Protein AF-A0A0K9H563-F1 (afdb_monomer)

Solvent-accessible surface area (backbone atoms only — not comparable to full-atom values): 5569 Å² total; per-residue (Å²): 132,88,68,97,68,53,74,64,37,60,30,29,28,70,48,69,48,73,47,31,48,67,95,48,77,87,42,84,93,65,40,44,83,46,46,63,68,44,71,33,22,36,60,50,74,46,70,49,89,85,52,56,81,94,41,62,86,65,21,34,30,31,33,32,32,43,92,86,71,49,44,34,65,46,52,48,87,35,53,42,48,54,73,58,52,54,50,50,53,54,59,76,67,61,126

Radius of gyration: 14.14 Å; Cα contacts (8 Å, |Δi|>4): 159; chains: 1; bounding box: 31×33×38 Å

pLDDT: mean 90.5, std 11.42, range [43.97, 98.31]

Foldseek 3Di:
DDDPADFFAKKFFQDKDKDAFPPDDDDPVRIDIDDGGAIWGFHDKDFQPPDDPVPRQQRIKTWIAHPVRTIDIHGPVRIDGPVVVVVVVVVVPDD

Nearest PDB structures (foldseek):
  1dj7-assembly1_B  TM=6.125E-01  e=2.377E-01  Synechocystis sp. PCC 6803
  3htn-assembly1_C  TM=4.212E-01  e=1.401E+00  Bacteroides thetaiotaomicron VPI-5482

Mean predicted aligned error: 4.76 Å

Sequence (95 aa):
MINECLDNDPIYILEDFTCCEEGIEFEWEKSRDFHVGDRVFFIDAFKDPDSTFSQDHLSWMIKFKTEDNKIYNACQLYFVHEDLWEGLKAFFTKK

Structure (mmCIF, N/CA/C/O backbone):
data_AF-A0A0K9H563-F1
#
_entry.id   AF-A0A0K9H563-F1
#
loop_
_atom_site.group_PDB
_atom_site.id
_atom_site.type_symbol
_atom_site.label_atom_id
_atom_site.label_alt_id
_atom_site.label_comp_id
_atom_site.label_asym_id
_atom_site.label_entity_id
_atom_site.label_seq_id
_atom_site.pdbx_PDB_ins_code
_atom_site.Cartn_x
_atom_site.Cartn_y
_atom_site.Cartn_z
_atom_site.occupancy
_atom_site.B_iso_or_equiv
_atom_site.auth_seq_id
_atom_site.auth_comp_id
_atom_site.auth_asym_id
_atom_site.auth_atom_id
_atom_site.pdbx_PDB_model_num
ATOM 1 N N . MET A 1 1 ? 11.769 20.294 5.961 1.00 43.97 1 MET A N 1
ATOM 2 C CA . MET A 1 1 ? 10.519 19.637 5.540 1.00 43.97 1 MET A CA 1
ATOM 3 C C . MET A 1 1 ? 10.214 18.625 6.626 1.00 43.97 1 MET A C 1
ATOM 5 O O . MET A 1 1 ? 11.126 17.889 6.978 1.00 43.97 1 MET A O 1
ATOM 9 N N . ILE A 1 2 ? 9.051 18.705 7.271 1.00 49.25 2 ILE A N 1
ATOM 10 C CA . ILE A 1 2 ? 8.616 17.656 8.200 1.00 49.25 2 ILE A CA 1
ATOM 11 C C . ILE A 1 2 ? 7.965 16.618 7.297 1.00 49.25 2 ILE A C 1
ATOM 13 O O . ILE A 1 2 ? 6.978 16.946 6.645 1.00 49.25 2 ILE A O 1
ATOM 17 N N . ASN A 1 3 ? 8.568 15.440 7.181 1.00 63.31 3 ASN A N 1
ATOM 18 C CA . ASN A 1 3 ? 7.921 14.335 6.493 1.00 63.31 3 ASN A CA 1
ATOM 19 C C . ASN A 1 3 ? 6.998 13.657 7.501 1.00 63.31 3 ASN A C 1
ATOM 21 O O . ASN A 1 3 ? 7.427 13.361 8.614 1.00 63.31 3 ASN A O 1
ATOM 25 N N . GLU A 1 4 ? 5.743 13.443 7.118 1.00 74.06 4 GLU A N 1
ATOM 26 C CA . GLU A 1 4 ? 4.775 12.716 7.946 1.00 74.06 4 GLU A CA 1
ATOM 27 C C . GLU A 1 4 ? 5.150 11.226 8.060 1.00 74.06 4 GLU A C 1
ATOM 29 O O . GLU A 1 4 ? 4.814 10.595 9.055 1.00 74.06 4 GLU A O 1
ATOM 34 N N . CYS A 1 5 ? 5.923 10.699 7.097 1.00 81.12 5 CYS A N 1
ATOM 35 C CA . CYS A 1 5 ? 6.427 9.325 7.046 1.00 81.12 5 CYS A CA 1
ATOM 36 C C . CYS A 1 5 ? 7.939 9.288 6.753 1.00 81.12 5 CYS A C 1
ATOM 38 O O . CYS A 1 5 ? 8.443 10.058 5.927 1.00 81.12 5 CYS A O 1
ATOM 40 N N . LEU A 1 6 ? 8.661 8.375 7.398 1.00 88.38 6 LEU A N 1
ATOM 41 C CA . LEU A 1 6 ? 10.048 8.014 7.103 1.00 88.38 6 LEU A CA 1
ATOM 42 C C . LEU A 1 6 ? 10.117 6.661 6.378 1.00 88.38 6 LEU A C 1
ATOM 44 O O . LEU A 1 6 ? 9.186 5.860 6.427 1.00 88.38 6 LEU A O 1
ATOM 48 N N . ASP A 1 7 ? 11.235 6.407 5.694 1.00 91.81 7 ASP A N 1
ATOM 49 C CA . ASP A 1 7 ? 11.487 5.122 5.031 1.00 91.81 7 ASP A CA 1
ATOM 50 C C . ASP A 1 7 ? 11.375 3.953 6.024 1.00 91.81 7 ASP A C 1
ATOM 52 O O . ASP A 1 7 ? 11.975 3.965 7.101 1.00 91.81 7 ASP A O 1
ATOM 56 N N . ASN A 1 8 ? 10.639 2.921 5.617 1.00 94.25 8 ASN A N 1
ATOM 57 C CA . ASN A 1 8 ? 10.224 1.754 6.393 1.00 94.25 8 ASN A CA 1
ATOM 58 C C . ASN A 1 8 ? 9.248 2.010 7.555 1.00 94.25 8 ASN A C 1
ATOM 60 O O . ASN A 1 8 ? 9.011 1.084 8.337 1.00 94.25 8 ASN A O 1
ATOM 64 N N . ASP A 1 9 ? 8.636 3.190 7.660 1.00 95.56 9 ASP A N 1
ATOM 65 C CA . ASP A 1 9 ? 7.535 3.378 8.607 1.00 95.56 9 ASP A CA 1
ATOM 66 C C . ASP A 1 9 ? 6.331 2.501 8.215 1.00 95.56 9 ASP A C 1
ATOM 68 O O . ASP A 1 9 ? 6.010 2.375 7.025 1.00 95.56 9 ASP A O 1
ATOM 72 N N . PRO A 1 10 ? 5.646 1.880 9.192 1.00 96.62 10 PRO A N 1
ATOM 73 C CA . PRO A 1 10 ? 4.453 1.097 8.921 1.00 96.62 10 PRO A CA 1
ATOM 74 C C . PRO A 1 10 ? 3.279 2.000 8.530 1.00 96.62 10 PRO A C 1
ATOM 76 O O . PRO A 1 10 ? 2.932 2.954 9.230 1.00 96.62 10 PRO A O 1
ATOM 79 N N . ILE A 1 11 ? 2.620 1.630 7.439 1.00 97.31 11 ILE A N 1
ATOM 80 C CA . ILE A 1 11 ? 1.356 2.205 6.984 1.00 97.31 11 ILE A CA 1
ATOM 81 C C . ILE A 1 11 ? 0.344 1.078 6.766 1.00 97.31 11 ILE A C 1
ATOM 83 O O . ILE A 1 11 ? 0.709 -0.078 6.540 1.00 97.31 11 ILE A O 1
ATOM 87 N N . TYR A 1 12 ? -0.935 1.413 6.857 1.00 98.00 12 TYR A N 1
ATOM 88 C CA . TYR A 1 12 ? -2.035 0.458 6.793 1.00 98.00 12 TYR A CA 1
ATOM 89 C C . TYR A 1 12 ? -2.974 0.793 5.646 1.00 98.00 12 TYR A C 1
ATOM 91 O O . TYR A 1 12 ? -3.280 1.964 5.414 1.00 98.00 12 TYR A O 1
ATOM 99 N N . ILE A 1 13 ? -3.436 -0.246 4.958 1.00 98.25 13 ILE A N 1
ATOM 100 C CA . ILE A 1 13 ? -4.370 -0.134 3.840 1.00 98.25 13 ILE A CA 1
ATOM 101 C C . ILE A 1 13 ? -5.789 0.130 4.360 1.00 98.25 13 ILE A C 1
ATOM 103 O O . ILE A 1 13 ? -6.252 -0.532 5.289 1.00 98.25 13 ILE A O 1
ATOM 107 N N . LEU A 1 14 ? -6.483 1.103 3.768 1.00 96.56 14 LEU A N 1
ATOM 108 C CA . LEU A 1 14 ? -7.852 1.503 4.129 1.00 96.56 14 LEU A CA 1
ATOM 109 C C . LEU A 1 14 ? -8.908 1.226 3.065 1.00 96.56 14 LEU A C 1
ATOM 111 O O . LEU A 1 14 ? -10.098 1.358 3.350 1.00 96.56 14 LEU A O 1
ATOM 115 N N . GLU A 1 15 ? -8.491 0.837 1.869 1.00 95.69 15 GLU A N 1
ATOM 116 C CA . GLU A 1 15 ? -9.376 0.489 0.765 1.00 95.69 15 GLU A CA 1
ATOM 117 C C . GLU A 1 15 ? -8.840 -0.767 0.080 1.00 95.69 15 GLU A C 1
ATOM 119 O O . GLU A 1 15 ? -7.629 -0.909 -0.073 1.00 95.69 15 GLU A O 1
ATOM 124 N N . ASP A 1 16 ? -9.726 -1.684 -0.307 1.00 98.00 16 ASP A N 1
ATOM 125 C CA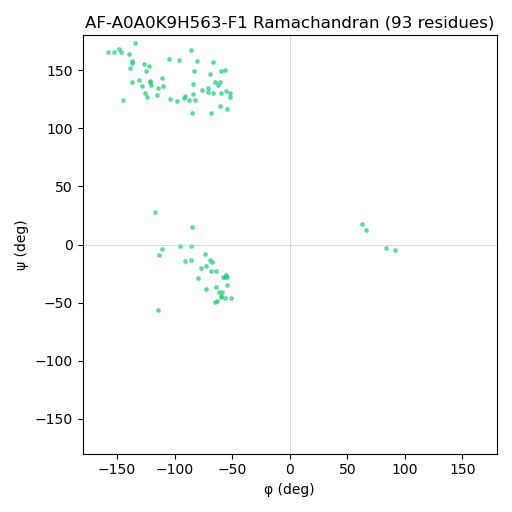 . ASP A 1 16 ? -9.337 -2.880 -1.054 1.00 98.00 16 ASP A CA 1
ATOM 126 C C . ASP A 1 16 ? -8.935 -2.491 -2.484 1.00 98.00 16 ASP A C 1
ATOM 128 O O . ASP A 1 16 ? -9.650 -1.748 -3.160 1.00 98.00 16 ASP A O 1
ATOM 132 N N . PHE A 1 17 ? -7.823 -3.029 -2.980 1.00 97.06 17 PHE A N 1
ATOM 133 C CA . PHE A 1 17 ? -7.397 -2.812 -4.363 1.00 97.06 17 PHE A CA 1
ATOM 134 C C . PHE A 1 17 ? -6.547 -3.965 -4.896 1.00 97.06 17 PHE A C 1
ATOM 136 O O . PHE A 1 17 ? -6.020 -4.787 -4.149 1.00 97.06 17 PHE A O 1
ATOM 143 N N . THR A 1 18 ? -6.376 -3.985 -6.216 1.00 97.56 18 THR A N 1
ATOM 144 C CA . THR A 1 18 ? -5.554 -4.968 -6.923 1.00 97.56 18 THR A CA 1
ATOM 145 C C . THR A 1 18 ? -4.504 -4.235 -7.749 1.00 97.56 18 THR A C 1
ATOM 147 O O . THR A 1 18 ? -4.842 -3.362 -8.551 1.00 97.56 18 THR A O 1
ATOM 150 N N . CYS A 1 19 ? -3.227 -4.578 -7.581 1.00 96.38 19 CYS A N 1
ATOM 151 C CA . CYS A 1 19 ? -2.157 -4.020 -8.410 1.00 96.38 19 CYS A CA 1
ATOM 152 C C . CYS A 1 19 ? -1.015 -5.015 -8.652 1.00 96.38 19 CYS A C 1
ATOM 154 O O . CYS A 1 19 ? -0.921 -6.067 -8.018 1.00 96.38 19 CYS A O 1
ATOM 156 N N . CYS A 1 20 ? -0.162 -4.695 -9.622 1.00 97.19 20 CYS A N 1
ATOM 157 C CA . CYS A 1 20 ? 1.041 -5.461 -9.933 1.00 97.19 20 CYS A CA 1
ATOM 158 C C . CYS A 1 20 ? 2.268 -4.850 -9.250 1.00 97.19 20 CYS A C 1
ATOM 160 O O . CYS A 1 20 ? 2.264 -3.679 -8.866 1.00 97.19 20 CYS A O 1
ATOM 162 N N . GLU A 1 21 ? 3.312 -5.665 -9.093 1.00 97.31 21 GLU A N 1
ATOM 163 C CA . GLU A 1 21 ? 4.614 -5.218 -8.584 1.00 97.31 21 GLU A CA 1
ATOM 164 C C . GLU A 1 21 ? 5.164 -4.067 -9.443 1.00 97.31 21 GLU A C 1
ATOM 166 O O . GLU A 1 21 ? 4.877 -3.972 -10.639 1.00 97.31 21 GLU A O 1
ATOM 171 N N . GLU A 1 22 ? 5.946 -3.176 -8.837 1.00 94.94 22 GLU A N 1
ATOM 172 C CA . GLU A 1 22 ? 6.514 -2.015 -9.516 1.00 94.94 22 GLU A CA 1
ATOM 173 C C . GLU A 1 22 ? 7.249 -2.410 -10.807 1.00 94.94 22 GLU A C 1
ATOM 175 O O . GLU A 1 22 ? 8.100 -3.298 -10.829 1.00 94.94 22 GLU A O 1
ATOM 180 N N . GLY A 1 23 ? 6.930 -1.706 -11.896 1.00 92.69 23 GLY A N 1
ATOM 181 C CA . GLY A 1 23 ? 7.518 -1.945 -13.215 1.00 92.69 23 GLY A CA 1
ATOM 182 C C . GLY A 1 23 ? 6.851 -3.068 -14.015 1.00 92.69 23 GLY A C 1
ATOM 183 O O . GLY A 1 23 ? 7.227 -3.278 -15.167 1.00 92.69 23 GLY A O 1
ATOM 184 N N . ILE A 1 24 ? 5.858 -3.763 -13.452 1.00 94.38 24 ILE A N 1
ATOM 185 C CA . ILE A 1 24 ? 5.038 -4.741 -14.170 1.00 94.38 24 ILE A CA 1
ATOM 186 C C . ILE A 1 24 ? 3.731 -4.069 -14.604 1.00 94.38 24 ILE A C 1
ATOM 188 O O . ILE A 1 24 ? 2.991 -3.535 -13.779 1.00 94.38 24 ILE A O 1
ATOM 192 N N . GLU A 1 25 ? 3.439 -4.100 -15.907 1.00 92.50 25 GLU A N 1
ATOM 193 C CA . GLU A 1 25 ? 2.136 -3.673 -16.426 1.00 92.50 25 GLU A CA 1
ATOM 194 C C . GLU A 1 25 ? 1.005 -4.509 -15.824 1.00 92.50 25 GLU A C 1
ATOM 196 O O . GLU A 1 25 ? 1.179 -5.687 -15.509 1.00 92.50 25 GLU A O 1
ATOM 201 N N . PHE A 1 26 ? -0.172 -3.901 -15.681 1.00 92.56 26 PHE A N 1
ATOM 202 C CA . PHE A 1 26 ? -1.302 -4.583 -15.069 1.00 92.56 26 PHE A CA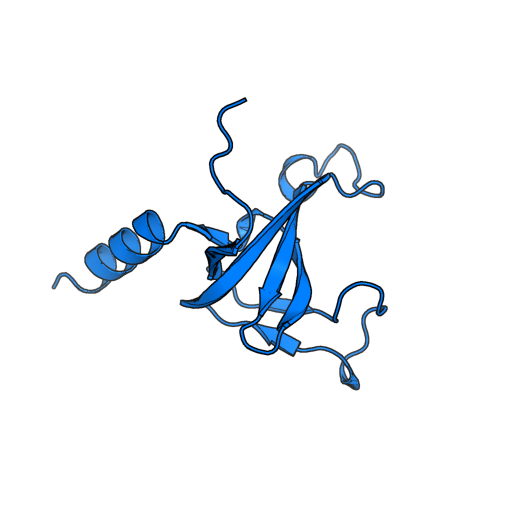 1
ATOM 203 C C . PHE A 1 26 ? -1.700 -5.842 -15.855 1.00 92.56 26 PHE A C 1
ATOM 205 O O . PHE A 1 26 ? -2.122 -5.772 -17.010 1.00 92.56 26 PHE A O 1
ATOM 212 N N . GLU A 1 27 ? -1.627 -6.990 -15.186 1.00 94.94 27 GLU A N 1
ATOM 213 C CA . GLU A 1 27 ? -2.067 -8.287 -15.685 1.00 94.94 27 GLU A CA 1
ATOM 214 C C . GLU A 1 27 ? -2.649 -9.089 -14.520 1.00 94.94 27 GLU A C 1
ATOM 216 O O . GLU A 1 27 ? -1.968 -9.314 -13.521 1.00 94.94 27 GLU A O 1
ATOM 221 N N . TRP A 1 28 ? -3.894 -9.555 -14.654 1.00 93.81 28 TRP A N 1
ATOM 222 C CA . TRP A 1 28 ? -4.616 -10.255 -13.581 1.00 93.81 28 TRP A CA 1
ATOM 223 C C . TRP A 1 28 ? -3.860 -11.465 -13.012 1.00 93.81 28 TRP A C 1
ATOM 225 O O . TRP A 1 28 ? -3.919 -11.732 -11.817 1.00 93.81 28 TRP A O 1
ATOM 235 N N . GLU A 1 29 ? -3.114 -12.192 -13.846 1.00 95.69 29 GLU A N 1
ATOM 236 C CA . GLU A 1 29 ? -2.336 -13.365 -13.415 1.00 95.69 29 GLU A CA 1
ATOM 237 C C . GLU A 1 29 ? -1.087 -12.998 -12.597 1.00 95.69 29 GLU A C 1
ATOM 239 O O . GLU A 1 29 ? -0.528 -13.841 -11.895 1.00 95.69 29 GLU A O 1
ATOM 244 N N . LYS A 1 30 ? -0.641 -11.740 -12.688 1.00 93.50 30 LYS A N 1
ATOM 245 C CA . LYS A 1 30 ? 0.539 -11.199 -11.997 1.00 93.50 30 LYS A CA 1
ATOM 246 C C . LYS A 1 30 ? 0.173 -10.193 -10.910 1.00 93.50 30 LYS A C 1
ATOM 248 O O . LYS A 1 30 ? 1.064 -9.676 -10.234 1.00 93.50 30 LYS A O 1
ATOM 253 N N . SER A 1 31 ? -1.109 -9.871 -10.765 1.00 96.38 31 SER A N 1
ATOM 254 C CA . SER A 1 31 ? -1.584 -8.934 -9.760 1.00 96.38 31 SER A CA 1
ATOM 255 C C . SER A 1 31 ? -1.707 -9.582 -8.387 1.00 96.38 31 SER A C 1
ATOM 257 O O . SER A 1 31 ? -1.843 -10.798 -8.252 1.00 96.38 31 SER A O 1
ATOM 259 N N . ARG A 1 32 ? -1.674 -8.739 -7.361 1.00 97.50 32 ARG A N 1
ATOM 260 C CA . ARG A 1 32 ? -1.921 -9.094 -5.970 1.00 97.50 32 ARG A CA 1
ATOM 261 C C . ARG A 1 32 ? -3.101 -8.282 -5.460 1.00 97.50 32 ARG A C 1
ATOM 263 O O . ARG A 1 32 ? -3.169 -7.080 -5.719 1.00 97.50 32 ARG A O 1
ATOM 270 N N . ASP A 1 33 ? -3.976 -8.949 -4.721 1.00 98.06 33 ASP A N 1
ATOM 271 C CA . ASP A 1 33 ? -5.038 -8.294 -3.969 1.00 98.06 33 ASP A CA 1
ATOM 272 C C . ASP A 1 33 ? -4.497 -7.810 -2.624 1.00 98.06 33 ASP A C 1
ATOM 274 O O . ASP A 1 33 ? -3.726 -8.506 -1.954 1.00 98.06 33 ASP A O 1
ATOM 278 N N . PHE A 1 34 ? -4.911 -6.604 -2.264 1.00 98.31 34 PHE A N 1
ATOM 279 C CA . PHE A 1 34 ? -4.620 -5.943 -1.007 1.00 98.31 34 PHE A CA 1
ATOM 280 C C . PHE A 1 34 ? -5.926 -5.616 -0.301 1.00 98.31 34 PHE A C 1
ATOM 282 O O . PHE A 1 34 ? -6.899 -5.208 -0.943 1.00 98.31 34 PHE A O 1
ATOM 289 N N . HIS A 1 35 ? -5.934 -5.784 1.017 1.00 98.31 35 HIS A N 1
ATOM 290 C CA . HIS A 1 35 ? -7.141 -5.676 1.822 1.00 98.31 35 HIS A CA 1
ATOM 291 C C . HIS A 1 35 ? -7.028 -4.624 2.920 1.00 98.31 35 HIS A C 1
ATOM 293 O O . HIS A 1 35 ? -5.947 -4.353 3.448 1.00 98.31 35 HIS A O 1
ATOM 299 N N . VAL A 1 36 ? -8.173 -4.069 3.323 1.00 97.94 36 VAL A N 1
ATOM 300 C CA . VAL A 1 36 ? -8.257 -3.181 4.489 1.00 97.94 36 VAL A CA 1
ATOM 301 C C . VAL A 1 36 ? -7.613 -3.832 5.717 1.00 97.94 36 VAL A C 1
ATOM 303 O O . VAL A 1 36 ? -7.987 -4.924 6.145 1.00 97.94 36 VAL A O 1
ATOM 306 N N . GLY A 1 37 ? -6.683 -3.106 6.334 1.00 97.19 37 GLY A N 1
ATOM 307 C CA . GLY A 1 37 ? -5.937 -3.527 7.514 1.00 97.19 37 GLY A CA 1
ATOM 308 C C . GLY A 1 37 ? -4.621 -4.242 7.219 1.00 97.19 37 GLY A C 1
ATOM 309 O O . GLY A 1 37 ? -3.872 -4.492 8.167 1.00 97.19 37 GLY A O 1
ATOM 310 N N . ASP A 1 38 ? -4.302 -4.520 5.952 1.00 98.19 38 ASP A N 1
ATOM 311 C CA . ASP A 1 38 ? -2.974 -4.993 5.571 1.00 98.19 38 ASP A CA 1
ATOM 312 C C . ASP A 1 38 ? -1.918 -3.958 5.971 1.00 98.19 38 ASP A C 1
ATOM 314 O O . ASP A 1 38 ? -2.034 -2.762 5.684 1.00 98.19 38 ASP A O 1
ATOM 318 N N . ARG A 1 39 ? -0.873 -4.439 6.648 1.00 98.06 39 ARG A N 1
ATOM 319 C CA . ARG A 1 39 ? 0.288 -3.643 7.044 1.00 98.06 39 ARG A CA 1
ATOM 320 C C . ARG A 1 39 ? 1.354 -3.724 5.960 1.00 98.06 39 ARG A C 1
ATOM 322 O O . ARG A 1 39 ? 1.776 -4.816 5.578 1.00 98.06 39 ARG A O 1
ATOM 329 N N . VAL A 1 40 ? 1.826 -2.568 5.512 1.00 98.19 40 VAL A N 1
ATOM 330 C CA . VAL A 1 40 ? 2.931 -2.425 4.557 1.00 98.19 40 VAL A CA 1
ATOM 331 C C . VAL A 1 40 ? 3.895 -1.339 5.038 1.00 98.19 40 VAL A C 1
ATOM 333 O O . VAL A 1 40 ? 3.643 -0.671 6.039 1.00 98.19 40 VAL A O 1
ATOM 336 N N . PHE A 1 41 ? 5.024 -1.175 4.357 1.00 98.00 41 PHE A N 1
ATOM 337 C CA . PHE A 1 41 ? 6.065 -0.230 4.758 1.00 98.00 41 PHE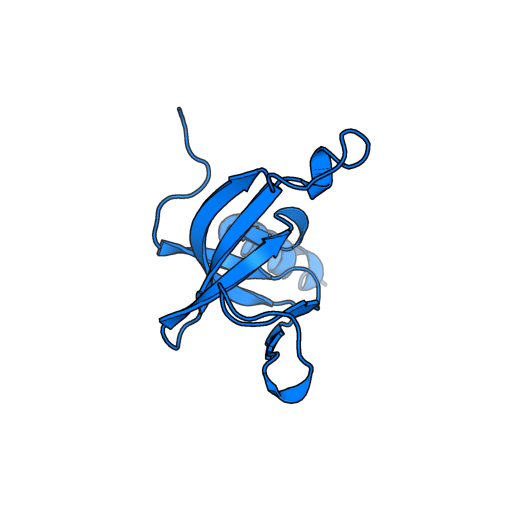 A CA 1
ATOM 338 C C . PHE A 1 41 ? 6.227 0.867 3.718 1.00 98.00 41 PHE A C 1
ATOM 340 O O . PHE A 1 41 ? 6.410 0.575 2.535 1.00 98.00 41 PHE A O 1
ATOM 347 N N . PHE A 1 42 ? 6.190 2.118 4.160 1.00 97.25 42 PHE A N 1
ATOM 348 C CA . PHE A 1 42 ? 6.442 3.272 3.309 1.00 97.25 42 PHE A CA 1
ATOM 349 C C . PHE A 1 42 ? 7.875 3.241 2.757 1.00 97.25 42 PHE A C 1
ATOM 351 O O . PHE A 1 42 ? 8.813 2.936 3.491 1.00 97.25 42 PHE A O 1
ATOM 358 N N . ILE A 1 43 ? 8.044 3.564 1.473 1.00 96.62 43 ILE A N 1
ATOM 359 C CA . ILE A 1 43 ? 9.356 3.794 0.848 1.00 96.62 43 ILE A CA 1
ATOM 360 C C . ILE A 1 43 ? 9.467 5.259 0.426 1.00 96.62 43 ILE A C 1
ATOM 362 O O . ILE A 1 43 ? 10.414 5.944 0.805 1.00 96.62 43 ILE A O 1
ATOM 366 N N . ASP A 1 44 ? 8.523 5.728 -0.394 1.00 94.94 44 ASP A N 1
ATOM 367 C CA . ASP A 1 44 ? 8.555 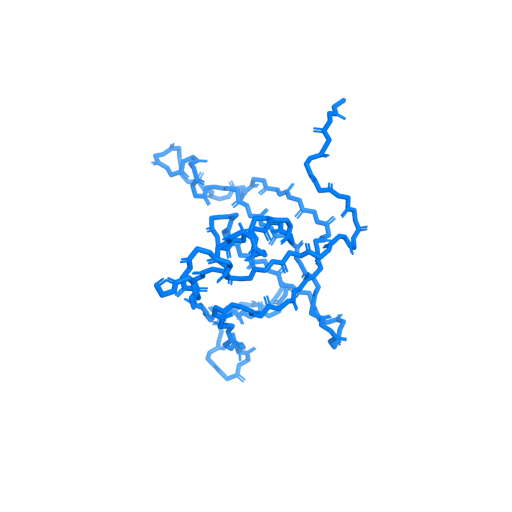7.076 -0.966 1.00 94.94 44 ASP A CA 1
ATOM 368 C C . ASP A 1 44 ? 7.156 7.536 -1.406 1.00 94.94 44 ASP A C 1
ATOM 370 O O . ASP A 1 44 ? 6.234 6.728 -1.555 1.00 94.94 44 ASP A O 1
ATOM 374 N N . ALA A 1 45 ? 7.009 8.835 -1.654 1.00 92.44 45 ALA A N 1
ATOM 375 C CA . ALA A 1 45 ? 5.817 9.442 -2.230 1.00 92.44 45 ALA A CA 1
ATOM 376 C C . ALA A 1 45 ? 6.196 10.265 -3.462 1.00 92.44 45 ALA A C 1
ATOM 378 O O . ALA A 1 45 ? 7.082 11.118 -3.413 1.00 92.44 45 ALA A O 1
ATOM 379 N N . PHE A 1 46 ? 5.491 10.055 -4.569 1.00 91.44 46 PHE A N 1
ATOM 380 C CA . PHE A 1 46 ? 5.765 10.765 -5.814 1.00 91.44 46 PHE A CA 1
ATOM 381 C C . PHE A 1 46 ? 4.479 11.188 -6.509 1.00 91.44 46 PHE A C 1
ATOM 383 O O . PHE A 1 46 ? 3.431 10.560 -6.365 1.00 91.44 46 PHE A O 1
ATOM 390 N N . LYS A 1 47 ? 4.565 12.273 -7.279 1.00 90.00 47 LYS A N 1
ATOM 391 C CA . LYS A 1 47 ? 3.483 12.684 -8.168 1.00 90.00 47 LYS A CA 1
ATOM 392 C C . LYS A 1 47 ? 3.582 11.868 -9.456 1.00 90.00 47 LYS A C 1
ATOM 394 O O . LYS A 1 47 ? 4.634 11.884 -10.094 1.00 90.00 47 LYS A O 1
ATOM 399 N N . ASP A 1 48 ? 2.512 11.172 -9.815 1.00 85.75 48 ASP A N 1
ATOM 400 C CA . ASP A 1 48 ? 2.365 10.462 -11.077 1.00 85.75 48 ASP A CA 1
ATOM 401 C C . ASP A 1 48 ? 2.615 11.446 -12.236 1.00 85.75 48 ASP A C 1
ATOM 403 O O . ASP A 1 48 ? 1.879 12.436 -12.370 1.00 85.75 48 ASP A O 1
ATOM 407 N N . PRO A 1 49 ? 3.669 11.223 -13.045 1.00 82.12 49 PRO A N 1
ATOM 408 C CA . PRO A 1 49 ? 4.020 12.116 -14.142 1.00 82.12 49 PRO A CA 1
ATOM 409 C C . PRO A 1 49 ? 2.943 12.175 -15.232 1.00 82.12 49 PRO A C 1
ATOM 411 O O . PRO A 1 49 ? 2.877 13.179 -15.943 1.00 82.12 49 PRO A O 1
ATOM 414 N N . ASP A 1 50 ? 2.095 11.149 -15.338 1.00 81.69 50 ASP A N 1
ATOM 415 C CA . ASP A 1 50 ? 1.055 11.042 -16.362 1.00 81.69 50 ASP A CA 1
ATOM 416 C C . ASP A 1 50 ? -0.316 11.550 -15.873 1.00 81.69 50 ASP A C 1
ATOM 418 O O . ASP A 1 50 ? -1.288 11.595 -16.637 1.00 81.69 50 ASP A O 1
ATOM 422 N N . SER A 1 51 ? -0.414 11.993 -14.613 1.00 78.19 51 SER A N 1
ATOM 423 C CA . SER A 1 51 ? -1.673 12.474 -14.042 1.00 78.19 51 SER A CA 1
ATOM 424 C C . SER A 1 51 ? -2.156 13.766 -14.706 1.00 78.19 51 SER A C 1
ATOM 426 O O . SER A 1 51 ? -1.467 14.787 -14.762 1.00 78.19 51 SER A O 1
ATOM 428 N N . THR A 1 52 ? -3.425 13.771 -15.115 1.00 76.44 52 THR A N 1
ATOM 429 C CA . THR A 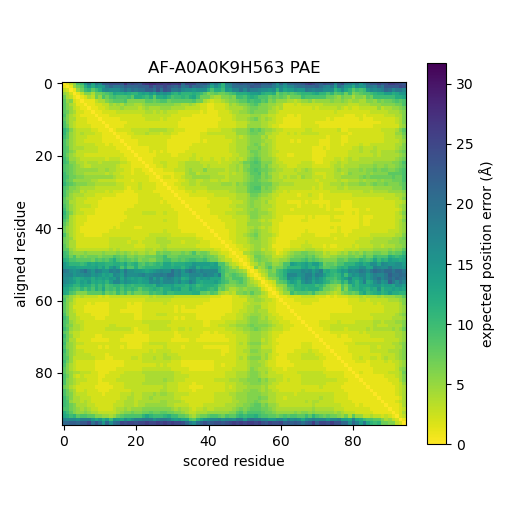1 52 ? -4.098 14.982 -15.608 1.00 76.44 52 THR A CA 1
ATOM 430 C C . THR A 1 52 ? -4.344 15.997 -14.482 1.00 76.44 52 THR A C 1
ATOM 432 O O . THR A 1 52 ? -4.647 15.627 -13.348 1.00 76.44 52 THR A O 1
ATOM 435 N N . PHE A 1 53 ? -4.286 17.298 -14.799 1.00 64.31 53 PHE A N 1
ATOM 436 C CA . PHE A 1 53 ? -4.473 18.391 -13.824 1.00 64.31 53 PHE A CA 1
ATOM 437 C C . PHE A 1 53 ? -5.805 18.335 -13.053 1.00 64.31 53 PHE A C 1
ATOM 439 O O . PHE A 1 53 ? -5.885 18.808 -11.923 1.00 64.31 53 PHE A O 1
ATOM 446 N N . SER A 1 54 ? -6.866 17.758 -13.629 1.00 65.94 54 SER A N 1
ATOM 447 C CA . SER A 1 54 ? -8.160 17.618 -12.946 1.00 65.94 54 SER A CA 1
ATOM 448 C C . SER A 1 54 ? -8.175 16.548 -11.848 1.00 65.94 54 SER A C 1
ATOM 450 O O . SER A 1 54 ? -9.155 16.465 -11.111 1.00 65.94 54 SER A O 1
ATOM 452 N N . GLN A 1 55 ? -7.118 15.739 -11.720 1.00 65.31 55 GLN A N 1
ATOM 453 C CA . GLN A 1 55 ? -6.995 14.661 -10.734 1.00 65.31 55 GLN A CA 1
ATOM 454 C C . GLN A 1 55 ? -5.841 14.889 -9.746 1.00 65.31 55 GLN A C 1
ATOM 456 O O . GLN A 1 55 ? -5.307 13.947 -9.177 1.00 65.31 55 GLN A O 1
ATOM 461 N N . ASP A 1 56 ? -5.481 16.148 -9.479 1.00 70.00 56 ASP A N 1
ATOM 462 C CA . ASP A 1 56 ? -4.301 16.511 -8.677 1.00 70.00 56 ASP A CA 1
ATOM 463 C C . ASP A 1 56 ? -4.257 15.874 -7.267 1.00 70.00 56 ASP A C 1
ATOM 465 O O . ASP A 1 56 ? -3.179 15.630 -6.734 1.00 70.00 56 ASP A O 1
ATOM 469 N N . HIS A 1 57 ? -5.400 15.531 -6.665 1.00 68.50 57 HIS A N 1
ATOM 470 C CA . HIS A 1 57 ? -5.447 14.818 -5.377 1.00 68.50 57 HIS A CA 1
ATOM 471 C C . HIS A 1 57 ? -5.196 13.302 -5.500 1.00 68.50 57 HIS A C 1
ATOM 473 O O . HIS A 1 57 ? -4.665 12.704 -4.565 1.00 68.50 57 HIS A O 1
ATOM 479 N N . LEU A 1 58 ? -5.537 12.704 -6.647 1.00 72.12 58 LEU A N 1
ATOM 480 C CA . LEU A 1 58 ? -5.234 11.309 -7.000 1.00 72.12 58 LEU A CA 1
ATOM 481 C C . LEU A 1 58 ? -3.842 11.157 -7.617 1.00 72.12 58 LEU A C 1
ATOM 483 O O . LEU A 1 58 ? -3.338 10.047 -7.721 1.00 72.12 58 LEU A O 1
ATOM 487 N N . SER A 1 59 ? -3.222 12.274 -8.003 1.00 84.38 59 SER A N 1
ATOM 488 C CA . SER A 1 59 ? -1.918 12.293 -8.661 1.00 84.38 59 SER A CA 1
ATOM 489 C C . SER A 1 59 ? -0.767 11.842 -7.766 1.00 84.38 59 SER A C 1
ATOM 491 O O . SER A 1 59 ? 0.314 11.581 -8.270 1.00 84.38 59 SER A O 1
ATOM 493 N N . TRP A 1 60 ? -0.953 11.779 -6.449 1.00 90.44 60 TRP A N 1
ATOM 494 C CA . TRP A 1 60 ? 0.094 11.336 -5.536 1.00 90.44 60 TRP A CA 1
ATOM 495 C C . TRP A 1 60 ? -0.004 9.838 -5.285 1.00 90.44 60 TRP A C 1
ATOM 497 O O . TRP A 1 60 ? -1.034 9.315 -4.850 1.00 90.44 60 TRP A O 1
ATOM 507 N N . MET A 1 61 ? 1.118 9.178 -5.523 1.00 93.62 61 MET A N 1
ATOM 508 C CA . MET A 1 61 ? 1.313 7.751 -5.369 1.00 93.62 61 MET A CA 1
ATOM 509 C C . MET A 1 61 ? 2.246 7.494 -4.194 1.00 93.62 61 MET A C 1
ATOM 511 O O . MET A 1 61 ? 3.207 8.233 -3.967 1.00 93.62 61 MET A O 1
ATOM 515 N N . ILE A 1 62 ? 1.971 6.421 -3.468 1.00 95.31 62 ILE A N 1
ATOM 516 C CA . ILE A 1 62 ? 2.832 5.889 -2.423 1.00 95.31 62 ILE A CA 1
ATOM 517 C C . ILE A 1 62 ? 3.513 4.654 -2.975 1.00 95.31 62 ILE A C 1
ATOM 519 O O . ILE A 1 62 ? 2.847 3.719 -3.427 1.00 95.31 62 ILE A O 1
ATOM 523 N N . LYS A 1 63 ? 4.839 4.661 -2.903 1.00 96.75 63 LYS A N 1
ATOM 524 C CA . LYS A 1 63 ? 5.6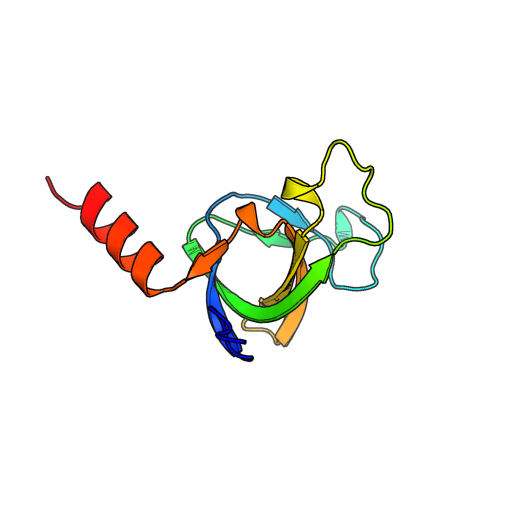79 3.492 -3.103 1.00 96.75 63 LYS A CA 1
ATOM 525 C C . LYS A 1 63 ? 5.826 2.777 -1.773 1.00 96.75 63 LYS A C 1
ATOM 527 O O . LYS A 1 63 ? 6.252 3.381 -0.787 1.00 96.75 63 LYS A O 1
ATOM 532 N N . PHE A 1 64 ? 5.478 1.498 -1.741 1.00 97.81 64 PHE A N 1
ATOM 533 C CA . PHE A 1 64 ? 5.467 0.715 -0.513 1.00 97.81 64 PHE A CA 1
ATOM 534 C C . PHE A 1 64 ? 6.062 -0.676 -0.706 1.00 97.81 64 PHE A C 1
ATOM 536 O O . PHE A 1 64 ? 6.091 -1.224 -1.809 1.00 97.81 64 PHE A O 1
ATOM 543 N N . LYS A 1 65 ? 6.536 -1.248 0.400 1.00 98.31 65 LYS A N 1
ATOM 544 C CA . LYS A 1 65 ? 7.084 -2.599 0.492 1.00 98.31 65 LYS A CA 1
ATOM 545 C C . LYS A 1 65 ? 6.144 -3.495 1.285 1.00 98.31 65 LYS A C 1
ATOM 547 O O . LYS A 1 65 ? 5.680 -3.106 2.355 1.00 98.31 65 LYS A O 1
ATOM 552 N N . THR A 1 66 ? 5.912 -4.707 0.812 1.00 97.94 66 THR A N 1
ATOM 553 C CA . THR A 1 66 ? 5.201 -5.747 1.567 1.00 97.94 66 THR A CA 1
ATOM 554 C C . THR A 1 66 ? 6.152 -6.535 2.475 1.00 97.94 66 THR A C 1
ATOM 556 O O . THR A 1 66 ? 7.372 -6.470 2.326 1.00 97.94 66 THR A O 1
ATOM 559 N N . GLU A 1 67 ? 5.610 -7.325 3.407 1.00 95.94 67 GLU A N 1
ATOM 560 C CA . GLU A 1 67 ? 6.395 -8.189 4.314 1.00 95.94 67 GLU A CA 1
ATOM 561 C C . GLU A 1 67 ? 7.297 -9.197 3.561 1.00 95.94 67 GLU A C 1
ATOM 563 O O . GLU A 1 67 ? 8.369 -9.566 4.039 1.00 95.94 67 GLU A O 1
ATOM 568 N N . ASP A 1 68 ? 6.918 -9.609 2.344 1.00 96.88 68 ASP A N 1
ATOM 569 C CA . ASP A 1 68 ? 7.732 -10.452 1.454 1.00 96.88 68 ASP A CA 1
ATOM 570 C C . ASP A 1 68 ? 8.748 -9.667 0.597 1.00 96.88 68 ASP A C 1
ATOM 572 O O . ASP A 1 68 ? 9.323 -10.219 -0.338 1.00 96.88 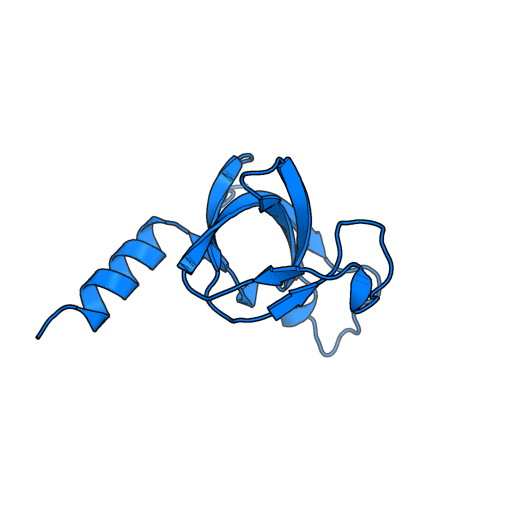68 ASP A O 1
ATOM 576 N N . ASN A 1 69 ? 9.018 -8.402 0.942 1.00 96.75 69 ASN A N 1
ATOM 577 C CA . ASN A 1 69 ? 9.973 -7.493 0.291 1.00 96.75 69 ASN A CA 1
ATOM 578 C C . ASN A 1 69 ? 9.670 -7.142 -1.173 1.00 96.75 69 ASN A C 1
ATOM 580 O O . ASN A 1 69 ? 10.549 -6.639 -1.875 1.00 96.75 69 ASN A O 1
ATOM 584 N N . LYS A 1 70 ? 8.437 -7.362 -1.631 1.00 97.88 70 LYS A N 1
ATOM 585 C CA . LYS A 1 70 ? 7.986 -6.905 -2.947 1.00 97.88 70 LYS A CA 1
ATOM 586 C C . LYS A 1 70 ? 7.541 -5.453 -2.879 1.00 97.88 70 LYS A C 1
ATOM 588 O O . LYS A 1 70 ? 7.072 -4.990 -1.838 1.00 97.88 70 LYS A O 1
ATOM 593 N N . ILE A 1 71 ? 7.716 -4.737 -3.982 1.00 98.25 71 ILE A N 1
ATOM 594 C CA . ILE A 1 71 ? 7.503 -3.292 -4.048 1.00 98.25 71 ILE A CA 1
ATOM 595 C C . ILE A 1 71 ? 6.336 -2.994 -4.976 1.00 98.25 71 ILE A C 1
ATOM 597 O O . ILE A 1 71 ? 6.246 -3.544 -6.067 1.00 98.25 71 ILE A O 1
ATOM 601 N N . TYR A 1 72 ? 5.452 -2.108 -4.543 1.00 97.94 72 TYR A N 1
ATOM 602 C CA . TYR A 1 72 ? 4.235 -1.745 -5.257 1.00 97.94 72 TYR A CA 1
ATOM 603 C C . TYR A 1 72 ? 4.008 -0.238 -5.160 1.00 97.94 72 TYR A C 1
ATOM 605 O O . TYR A 1 72 ? 4.585 0.433 -4.302 1.00 97.94 72 TYR A O 1
ATOM 613 N N . ASN A 1 73 ? 3.132 0.277 -6.023 1.00 95.81 73 ASN A N 1
ATOM 614 C CA . ASN A 1 73 ? 2.690 1.666 -6.000 1.00 95.81 73 ASN A CA 1
ATOM 615 C C . ASN A 1 73 ? 1.158 1.717 -5.995 1.00 95.81 73 ASN A C 1
ATOM 617 O O . ASN A 1 73 ? 0.518 0.997 -6.762 1.00 95.81 73 ASN A O 1
ATOM 621 N N . ALA A 1 74 ? 0.567 2.571 -5.162 1.00 95.06 74 ALA A N 1
ATOM 622 C CA . ALA A 1 74 ? -0.875 2.829 -5.171 1.00 95.06 74 ALA A CA 1
ATOM 623 C C . ALA A 1 74 ? -1.183 4.275 -4.755 1.00 95.06 74 ALA A C 1
ATOM 625 O O . ALA A 1 74 ? -0.296 4.991 -4.291 1.00 95.06 74 ALA A O 1
ATOM 626 N N . CYS A 1 75 ? -2.426 4.721 -4.947 1.00 93.25 75 CYS A N 1
ATOM 627 C CA . CYS A 1 75 ? -2.828 6.087 -4.615 1.00 93.25 75 CYS A CA 1
ATOM 628 C C . CYS A 1 75 ? -2.643 6.362 -3.115 1.00 93.25 75 CYS A C 1
ATOM 630 O O . CYS A 1 75 ? -2.990 5.526 -2.282 1.00 93.25 75 CYS A O 1
ATOM 632 N N . GLN A 1 76 ? -2.156 7.556 -2.761 1.00 92.81 76 GLN A N 1
ATOM 633 C CA . GLN A 1 76 ? -1.942 7.951 -1.361 1.00 92.81 76 GLN A CA 1
ATOM 634 C C . GLN A 1 76 ? -3.182 7.813 -0.472 1.00 92.81 76 GLN A C 1
ATOM 636 O O . GLN A 1 76 ? -3.058 7.573 0.724 1.00 92.81 76 GLN A O 1
ATOM 641 N N . LEU A 1 77 ? -4.376 7.936 -1.057 1.00 92.88 77 LEU A N 1
ATOM 642 C CA . LEU A 1 77 ? -5.639 7.906 -0.324 1.00 92.88 77 LEU A CA 1
ATOM 643 C C . LEU A 1 77 ? -5.963 6.525 0.256 1.00 92.88 77 LEU A C 1
ATOM 645 O O . LEU A 1 77 ? -6.849 6.419 1.099 1.00 92.88 77 LEU A O 1
ATOM 649 N N . TYR A 1 78 ? -5.247 5.482 -0.169 1.00 95.88 78 TYR A N 1
ATOM 650 C CA . TYR A 1 78 ? -5.466 4.115 0.296 1.00 95.88 78 TYR A CA 1
ATOM 651 C C . TYR A 1 78 ? -4.708 3.794 1.584 1.00 95.88 78 TYR A C 1
ATOM 653 O O . TYR A 1 78 ? -4.835 2.680 2.086 1.00 95.88 78 TYR A O 1
ATOM 661 N N . PHE A 1 79 ? -3.932 4.737 2.130 1.00 96.06 79 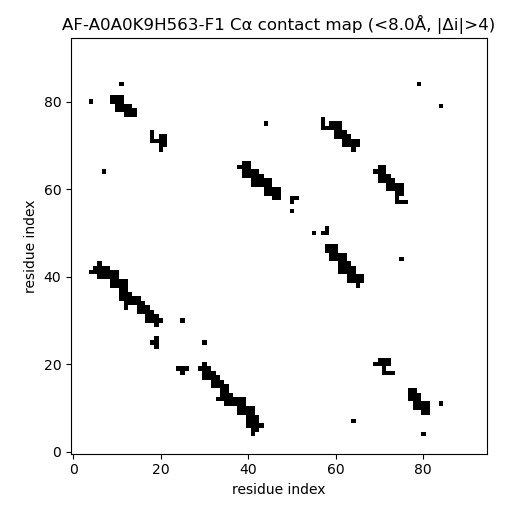PHE A N 1
ATOM 662 C CA . PHE A 1 79 ? -3.035 4.489 3.255 1.00 96.06 79 PHE A CA 1
ATOM 663 C C . PHE A 1 79 ? -3.275 5.432 4.428 1.00 96.06 79 PHE A C 1
ATOM 665 O O . PHE A 1 79 ? -3.602 6.605 4.254 1.00 96.06 79 PHE A O 1
ATOM 672 N N . VAL A 1 80 ? -3.017 4.929 5.635 1.00 96.00 80 VAL A N 1
ATOM 673 C CA . VAL A 1 80 ? -2.852 5.740 6.849 1.00 96.00 80 VAL A CA 1
ATOM 674 C C . VAL A 1 80 ? -1.691 5.261 7.700 1.00 96.00 80 VAL A C 1
ATOM 676 O O . VAL A 1 80 ? -1.292 4.100 7.648 1.00 96.00 80 VAL A O 1
ATOM 679 N N . HIS A 1 81 ? -1.190 6.161 8.538 1.00 94.94 81 HIS A N 1
ATOM 680 C CA . HIS A 1 81 ? -0.216 5.839 9.573 1.00 94.94 81 HIS A CA 1
ATOM 681 C C . HIS A 1 81 ? -0.801 4.938 10.664 1.00 94.94 81 HIS A C 1
ATOM 683 O O . HIS A 1 81 ? -2.007 4.943 10.928 1.00 94.94 81 HIS A O 1
ATOM 689 N N . GLU A 1 82 ? 0.094 4.227 11.350 1.00 93.88 82 GLU A N 1
ATOM 690 C CA . GLU A 1 82 ? -0.226 3.338 12.469 1.00 93.88 82 GLU A CA 1
ATOM 691 C C . GLU A 1 82 ? -1.083 4.005 13.554 1.00 93.88 82 GLU A C 1
ATOM 693 O O . GLU A 1 82 ? -2.110 3.452 13.939 1.00 93.88 82 GLU A O 1
ATOM 698 N N . ASP A 1 83 ? -0.742 5.223 13.983 1.00 93.69 83 ASP A N 1
ATOM 699 C CA . ASP A 1 83 ? -1.493 5.936 15.027 1.00 93.69 83 ASP A CA 1
ATOM 700 C C . ASP A 1 83 ? -2.967 6.157 14.648 1.00 93.69 83 ASP A C 1
ATOM 702 O O . ASP A 1 83 ? -3.876 5.997 15.471 1.00 93.69 83 ASP A O 1
ATOM 706 N N . LEU A 1 84 ? -3.223 6.503 13.382 1.00 94.44 84 LEU A N 1
ATOM 707 C CA . LEU A 1 84 ? -4.580 6.692 12.878 1.00 94.44 84 LEU A CA 1
ATOM 708 C C . LEU A 1 84 ? -5.301 5.350 12.732 1.00 94.44 84 LEU A C 1
ATOM 710 O O . LEU A 1 84 ? -6.479 5.255 13.079 1.00 94.44 84 LEU A O 1
ATOM 714 N N . TRP A 1 85 ? -4.604 4.303 12.289 1.00 96.00 85 TRP A N 1
ATOM 715 C CA . TRP A 1 85 ? -5.159 2.953 12.225 1.00 96.00 85 TRP A CA 1
ATOM 716 C C . TRP A 1 85 ? -5.596 2.436 13.603 1.00 96.00 85 TRP A C 1
ATOM 718 O O . TRP A 1 85 ? -6.717 1.939 13.755 1.00 96.00 85 TRP A O 1
ATOM 728 N N . GLU A 1 86 ? -4.770 2.614 14.636 1.00 95.44 86 GLU A N 1
ATOM 729 C CA . GLU A 1 86 ? -5.140 2.285 16.017 1.00 95.44 86 GLU A CA 1
ATOM 730 C C . GLU A 1 86 ? -6.348 3.104 16.494 1.00 95.44 86 GLU A C 1
ATOM 732 O O . GLU A 1 86 ? -7.269 2.559 17.112 1.00 95.44 86 GLU A O 1
ATOM 737 N N . GLY A 1 87 ? -6.401 4.395 16.150 1.00 95.62 87 GLY A N 1
ATOM 738 C CA . GLY A 1 87 ? -7.552 5.256 16.424 1.00 95.62 87 GLY A CA 1
ATOM 739 C C . GLY A 1 87 ? -8.848 4.763 15.770 1.00 95.62 87 GLY A C 1
ATOM 740 O O . GLY A 1 87 ? -9.890 4.710 16.431 1.00 95.62 87 GLY A O 1
ATOM 741 N N . LEU A 1 88 ? -8.789 4.347 14.501 1.00 94.31 88 LEU A N 1
ATOM 742 C CA . LEU A 1 88 ? -9.927 3.788 13.766 1.00 94.31 88 LEU A CA 1
ATOM 743 C C . LEU A 1 88 ? -10.407 2.480 14.397 1.00 94.31 88 LEU A C 1
ATOM 745 O O . LEU A 1 88 ? -11.597 2.342 14.692 1.00 94.31 88 LEU A O 1
ATOM 749 N N . LYS A 1 89 ? -9.491 1.549 14.692 1.00 94.75 89 LYS A N 1
ATOM 750 C CA . LYS A 1 89 ? -9.830 0.308 15.404 1.00 94.75 89 LYS A CA 1
ATOM 751 C C . LYS A 1 89 ? -10.508 0.602 16.736 1.00 94.75 89 LYS A C 1
ATOM 753 O O . LYS A 1 89 ? -11.542 0.007 17.038 1.00 94.75 89 LYS A O 1
ATOM 758 N N . ALA A 1 90 ? -9.977 1.535 17.525 1.00 94.69 90 ALA A N 1
ATOM 759 C CA . ALA A 1 90 ? -10.566 1.912 18.808 1.00 94.69 90 ALA A CA 1
ATOM 760 C C . ALA A 1 90 ? -11.963 2.538 18.657 1.00 94.69 90 ALA A C 1
ATOM 762 O O . ALA A 1 90 ? -12.835 2.295 19.491 1.00 94.69 90 ALA A O 1
ATOM 763 N N . PHE A 1 91 ? -12.197 3.330 17.610 1.00 94.75 9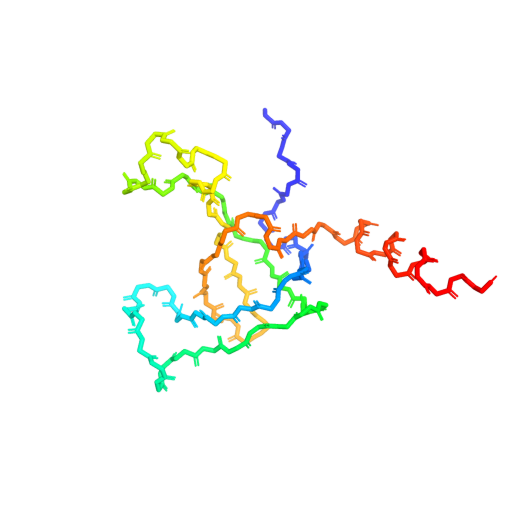1 PHE A N 1
ATOM 764 C CA . PHE A 1 91 ? -13.503 3.924 17.333 1.00 94.75 91 PHE A CA 1
ATOM 765 C C . PHE A 1 91 ? -14.562 2.864 16.999 1.00 94.75 91 PHE A C 1
ATOM 767 O O . PHE A 1 91 ? -15.621 2.855 17.620 1.00 94.75 91 PHE A O 1
ATOM 774 N N . PHE A 1 92 ? -14.265 1.936 16.085 1.00 91.69 92 PHE A N 1
ATOM 775 C CA . PHE A 1 92 ? -15.227 0.914 15.652 1.00 91.69 92 PHE A CA 1
ATOM 776 C C . PHE A 1 92 ? -15.417 -0.236 16.654 1.00 91.69 92 PHE A C 1
ATOM 778 O O . PHE A 1 92 ? -16.427 -0.936 16.599 1.00 91.69 92 PHE A O 1
ATOM 785 N N . THR A 1 93 ? -14.472 -0.449 17.576 1.00 91.56 93 THR A N 1
ATOM 786 C CA . THR A 1 93 ? -14.572 -1.496 18.613 1.00 91.56 93 THR A CA 1
ATOM 787 C C . THR A 1 93 ? -15.223 -1.025 19.913 1.00 91.56 93 THR A C 1
ATOM 789 O O . THR A 1 93 ? -15.623 -1.862 20.729 1.00 91.56 93 THR A O 1
ATOM 792 N N . LYS A 1 94 ? -15.374 0.289 20.124 1.00 79.00 94 LYS A N 1
ATOM 793 C CA . LYS A 1 94 ? -16.155 0.825 21.246 1.00 79.00 94 LYS A CA 1
ATOM 794 C C . LYS A 1 94 ? -17.641 0.511 21.033 1.00 79.00 94 LYS A C 1
ATOM 796 O O . LYS A 1 94 ? -18.259 1.023 20.105 1.00 79.00 94 LYS A O 1
ATOM 801 N N . LYS A 1 95 ? -18.183 -0.352 21.899 1.00 54.66 95 LYS A N 1
ATOM 802 C CA . LYS A 1 95 ? -19.625 -0.597 22.059 1.00 54.66 95 LYS A CA 1
ATOM 803 C C . LYS A 1 95 ? -20.296 0.514 22.852 1.00 54.66 95 LYS A C 1
ATOM 805 O O . LYS A 1 95 ? -19.665 0.989 23.824 1.00 54.66 95 LYS A O 1
#

Secondary structure (DSSP, 8-state):
---S--TT-EEEE-S-EEEEPTTPPP-TTTEEEE-TT-EEEEEEEEE-TT--GGGTTT-EEEEEE-TTS-EEEEEGGGEEEHHHHHHHHHHHH--